Protein AF-A0A656JZZ5-F1 (afdb_monomer)

Radius of gyration: 16.9 Å; Cα contacts (8 Å, |Δi|>4): 108; chains: 1; bounding box: 39×51×44 Å

pLDDT: mean 88.15, std 13.42, range [40.88, 98.38]

Mean predicted aligned error: 6.1 Å

Organism: NCBI:txid1194405
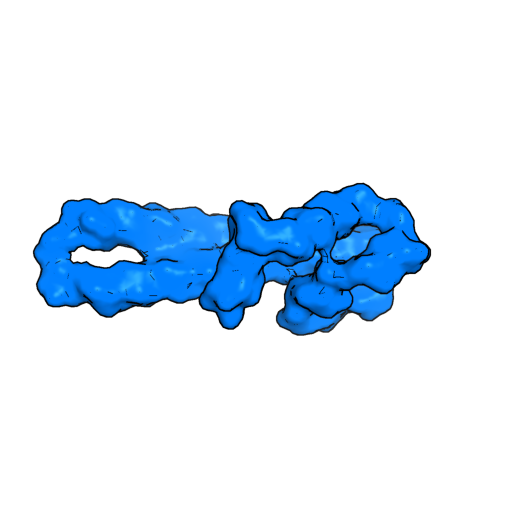
Secondary structure (DSSP, 8-state):
--------SHHHHHHHHHHHHHHHHHHHHHHHH---TTHHHHHHHHHHHHHHHHHHHHHHHHHHHHHHTT-TTTT-S-GGGTSSHHHHHHS--HHHHHHHHHHH-TTSHHHHHHHH-

Sequence (117 aa):
MESFVMAHELYTRTNQKIYFAGLALEALGRAEKGQAVNSPALLQAERESALFHLYGALLGLCHEIAGFYRLPQAGTRRAEELLTQEVLDAIAIPEMAELVELAHNRQTWLAQLLAAY

Foldseek 3Di:
DDDPPDPPDLVSQLVVLVVQLVVLVVQLVVLVVDPDPCSVVSNVVSVVSNLVSVQSNLLSVLLNLCVVVVPPCSPPPGSVVLLDPVVCVVDPRPVSVVLNVQCPPCVHPSVVSVVVD

Nearest PDB structures (foldseek):
  6zbf-assembly1_A  TM=5.620E-01  e=6.768E+00  Plasmodium falciparum
  6zbd-assembly1_A  TM=5.622E-01  e=6.425E+00  Plasmodium falciparum
  6zbh-assembly1_A  TM=5.617E-01  e=7.510E+00  Plasmodium falciparum
  3i2w-assembly1_A  TM=3.478E-01  e=4.024E+00  Drosophila melanogaster

InterPro domains:
  IPR046493 Protein of unknown function DUF6586 [PF20227] (9-116)

Structure (mmCIF, N/CA/C/O backbone):
data_AF-A0A656JZZ5-F1
#
_entry.id   AF-A0A656JZZ5-F1
#
loop_
_atom_site.group_PDB
_atom_site.id
_atom_site.type_symbol
_atom_site.label_atom_id
_atom_site.label_alt_id
_atom_site.label_comp_id
_atom_site.label_asym_id
_atom_site.label_entity_id
_atom_site.label_seq_id
_atom_site.pdbx_PDB_ins_code
_atom_site.Cartn_x
_atom_site.Cartn_y
_atom_site.Cartn_z
_atom_site.occupancy
_atom_site.B_iso_or_equiv
_atom_site.auth_seq_id
_atom_site.auth_comp_id
_atom_site.auth_asym_id
_atom_site.auth_atom_id
_atom_site.pdbx_PDB_model_num
ATOM 1 N N . MET A 1 1 ? 4.113 37.560 -2.535 1.00 41.97 1 MET A N 1
ATOM 2 C CA . MET A 1 1 ? 3.281 36.366 -2.296 1.00 41.97 1 MET A CA 1
ATOM 3 C C . MET A 1 1 ? 4.092 35.189 -2.795 1.00 41.97 1 MET A C 1
ATOM 5 O O . MET A 1 1 ? 4.151 34.985 -3.999 1.00 41.97 1 MET A O 1
ATOM 9 N N . GLU A 1 2 ? 4.847 34.540 -1.909 1.00 40.88 2 GLU A N 1
ATOM 10 C CA . GLU A 1 2 ? 5.627 33.358 -2.283 1.00 40.88 2 GLU A CA 1
ATOM 11 C C . GLU A 1 2 ? 4.655 32.229 -2.621 1.00 40.88 2 GLU A C 1
ATOM 13 O O . GLU A 1 2 ? 3.859 31.804 -1.784 1.00 40.88 2 GLU A O 1
ATOM 18 N N . SER A 1 3 ? 4.674 31.784 -3.874 1.00 45.69 3 SER A N 1
ATOM 19 C CA . SER A 1 3 ? 4.014 30.547 -4.262 1.00 45.69 3 SER A CA 1
ATOM 20 C C . SER A 1 3 ? 4.802 29.400 -3.640 1.00 45.69 3 SER A C 1
ATOM 22 O O . SER A 1 3 ? 5.919 29.118 -4.075 1.00 45.69 3 SER A O 1
ATOM 24 N N . PHE A 1 4 ? 4.235 28.742 -2.632 1.00 44.28 4 PHE A N 1
ATOM 25 C CA . PHE A 1 4 ? 4.722 27.438 -2.201 1.00 44.28 4 PHE A CA 1
ATOM 26 C C . PHE A 1 4 ? 4.610 26.484 -3.393 1.00 44.28 4 PHE A C 1
ATOM 28 O O . PHE A 1 4 ? 3.523 26.016 -3.733 1.00 44.28 4 PHE A O 1
ATOM 35 N N . VAL A 1 5 ? 5.731 26.224 -4.063 1.00 51.44 5 VAL A N 1
ATOM 36 C CA . VAL A 1 5 ? 5.828 25.115 -5.006 1.00 51.44 5 VAL A CA 1
ATOM 37 C C . VAL A 1 5 ? 5.849 23.861 -4.146 1.00 51.44 5 VAL A C 1
ATOM 39 O O . VAL A 1 5 ? 6.883 23.485 -3.602 1.00 51.44 5 VAL A O 1
ATOM 42 N N . MET A 1 6 ? 4.683 23.243 -3.962 1.00 58.75 6 MET A N 1
ATOM 43 C CA . MET A 1 6 ? 4.626 21.883 -3.434 1.00 58.75 6 MET A CA 1
ATOM 44 C C . MET A 1 6 ? 5.504 21.012 -4.338 1.00 58.75 6 MET A C 1
ATOM 46 O O . MET A 1 6 ? 5.406 21.113 -5.564 1.00 58.75 6 MET A O 1
ATOM 50 N N . ALA A 1 7 ? 6.388 20.196 -3.765 1.00 55.56 7 ALA A N 1
ATOM 51 C CA . ALA A 1 7 ? 7.172 19.256 -4.554 1.00 55.56 7 ALA A CA 1
ATOM 52 C C . ALA A 1 7 ? 6.206 18.344 -5.333 1.00 55.56 7 ALA A C 1
ATOM 54 O O . ALA A 1 7 ? 5.345 17.692 -4.747 1.00 55.56 7 ALA A O 1
ATOM 55 N N . HIS A 1 8 ? 6.313 18.340 -6.664 1.00 60.94 8 HIS A N 1
ATOM 56 C CA . HIS A 1 8 ? 5.491 17.499 -7.549 1.00 60.94 8 HIS A CA 1
ATOM 57 C C . HIS A 1 8 ? 6.113 16.110 -7.756 1.00 60.94 8 HIS A C 1
ATOM 59 O O . HIS A 1 8 ? 5.708 15.355 -8.636 1.00 60.94 8 HIS A O 1
ATOM 65 N N . GLU A 1 9 ? 7.119 15.791 -6.949 1.00 74.12 9 GLU A N 1
ATOM 66 C CA . GLU A 1 9 ? 7.854 14.542 -7.000 1.00 74.12 9 GLU A CA 1
ATOM 67 C C . GLU A 1 9 ? 6.965 13.386 -6.536 1.00 74.12 9 GLU A C 1
ATOM 69 O O . GLU A 1 9 ? 6.175 13.533 -5.595 1.00 74.12 9 GLU A O 1
ATOM 74 N N . LEU A 1 10 ? 7.116 12.218 -7.166 1.00 71.62 10 LEU A N 1
ATOM 75 C CA . LEU A 1 10 ? 6.298 11.033 -6.877 1.00 71.62 10 LEU A CA 1
ATOM 76 C C . LEU A 1 10 ? 6.321 10.668 -5.379 1.00 71.62 10 LEU A C 1
ATOM 78 O O . LEU A 1 10 ? 5.265 10.387 -4.809 1.00 71.62 10 LEU A O 1
ATOM 82 N N . TYR A 1 11 ? 7.474 10.830 -4.717 1.00 75.06 11 TYR A N 1
ATOM 83 C CA . TYR A 1 11 ? 7.639 10.577 -3.279 1.00 75.06 11 TYR A CA 1
ATOM 84 C C . TYR A 1 11 ? 6.737 11.427 -2.380 1.00 75.06 11 TYR A C 1
ATOM 86 O O . TYR A 1 11 ? 6.375 11.018 -1.275 1.00 75.06 11 TYR A O 1
ATOM 94 N N . THR A 1 12 ? 6.328 12.616 -2.829 1.00 80.44 12 THR A N 1
ATOM 95 C CA . THR A 1 12 ? 5.476 13.501 -2.021 1.00 80.44 12 THR A CA 1
ATOM 96 C C . THR A 1 12 ? 4.078 12.905 -1.861 1.00 80.44 12 THR A C 1
ATOM 98 O O . THR A 1 12 ? 3.474 13.018 -0.792 1.00 80.44 12 THR A O 1
ATOM 101 N N . ARG A 1 13 ? 3.583 12.188 -2.879 1.00 87.19 13 ARG A N 1
ATOM 102 C CA . ARG A 1 13 ? 2.301 11.477 -2.813 1.00 87.19 13 ARG A CA 1
ATOM 103 C C . ARG A 1 13 ? 2.368 10.288 -1.855 1.00 87.19 13 ARG A C 1
ATOM 105 O O . ARG A 1 13 ? 1.448 10.112 -1.055 1.00 87.19 13 ARG A O 1
ATOM 112 N N . THR A 1 14 ? 3.438 9.501 -1.909 1.00 94.56 14 THR A N 1
ATOM 113 C CA . THR A 1 14 ? 3.633 8.344 -1.023 1.00 94.56 14 THR A CA 1
ATOM 114 C C . THR A 1 14 ? 3.734 8.775 0.430 1.00 94.56 14 THR A C 1
ATOM 116 O O . THR A 1 14 ? 2.979 8.281 1.267 1.00 94.56 14 THR A O 1
ATOM 119 N N . ASN A 1 15 ? 4.559 9.782 0.724 1.00 94.94 15 ASN A N 1
ATOM 120 C CA . ASN A 1 15 ? 4.699 10.325 2.076 1.00 94.94 15 ASN A CA 1
ATOM 121 C C . ASN A 1 15 ? 3.372 10.862 2.622 1.00 94.94 15 ASN A C 1
ATOM 123 O O . ASN A 1 15 ? 3.020 10.602 3.772 1.00 94.94 15 ASN A O 1
ATOM 127 N N . GLN A 1 16 ? 2.593 11.561 1.791 1.00 95.81 16 GLN A N 1
ATOM 128 C CA . GLN A 1 16 ? 1.265 12.032 2.176 1.00 95.81 16 GLN A CA 1
ATOM 129 C C . GLN A 1 16 ? 0.327 10.864 2.517 1.00 95.81 16 GLN A C 1
ATOM 131 O O . GLN A 1 16 ? -0.408 10.926 3.503 1.00 95.81 16 GLN A O 1
ATOM 136 N N . LYS A 1 17 ? 0.346 9.788 1.725 1.00 97.56 17 LYS A N 1
ATOM 137 C CA . LYS A 1 17 ? -0.476 8.599 1.975 1.00 97.56 17 LYS A CA 1
ATOM 138 C C . LYS A 1 17 ? -0.070 7.870 3.256 1.00 97.56 17 LYS A C 1
ATOM 140 O O . LYS A 1 17 ? -0.957 7.539 4.038 1.00 97.56 17 LYS A O 1
ATOM 145 N N . ILE A 1 18 ? 1.228 7.711 3.515 1.00 97.62 18 ILE A N 1
ATOM 146 C CA . ILE A 1 18 ? 1.746 7.141 4.770 1.00 97.62 18 ILE A CA 1
ATOM 147 C C . ILE A 1 18 ? 1.301 7.985 5.970 1.00 97.62 18 ILE A C 1
ATOM 149 O O . ILE A 1 18 ? 0.807 7.441 6.956 1.00 97.62 18 ILE A O 1
ATOM 153 N N . TYR A 1 19 ? 1.413 9.313 5.874 1.00 97.94 19 TYR A N 1
ATOM 154 C CA . TYR A 1 19 ? 0.987 10.221 6.939 1.00 97.94 19 TYR A CA 1
ATOM 155 C C . TYR A 1 19 ? -0.498 10.043 7.289 1.00 97.94 19 TYR A C 1
ATOM 157 O O . TYR A 1 19 ? -0.844 9.847 8.454 1.00 97.94 19 TYR A O 1
ATOM 165 N N . PHE A 1 20 ? -1.381 10.047 6.287 1.00 98.31 20 PHE A N 1
ATOM 166 C CA . PHE A 1 20 ? -2.815 9.863 6.526 1.00 98.31 20 PHE A CA 1
ATOM 167 C C . PHE A 1 20 ? -3.177 8.452 7.003 1.00 98.31 20 PHE A C 1
ATOM 169 O O . PHE A 1 20 ? -4.081 8.318 7.826 1.00 98.31 20 PHE A O 1
ATOM 176 N N . ALA A 1 21 ? -2.459 7.414 6.559 1.00 98.25 21 ALA A N 1
ATOM 177 C CA . ALA A 1 21 ? -2.617 6.068 7.111 1.00 98.25 21 ALA A CA 1
ATOM 178 C C . ALA A 1 21 ? -2.315 6.049 8.617 1.00 98.25 21 ALA A C 1
ATOM 180 O O . ALA A 1 21 ? -3.075 5.466 9.387 1.00 98.25 21 ALA A O 1
ATOM 181 N N . GLY A 1 22 ? -1.259 6.747 9.051 1.00 97.88 22 GLY A N 1
ATOM 182 C CA . GLY A 1 22 ? -0.938 6.918 10.469 1.00 97.88 22 GLY A CA 1
ATOM 183 C C . GLY A 1 22 ? -2.071 7.582 11.255 1.00 97.88 22 GLY A C 1
ATOM 184 O O . GLY A 1 22 ? -2.501 7.050 12.276 1.00 97.88 22 GLY A O 1
ATOM 185 N N . LEU A 1 23 ? -2.620 8.691 10.746 1.00 98.31 23 LEU A N 1
ATOM 186 C CA . LEU A 1 23 ? -3.748 9.377 11.390 1.00 98.31 23 LEU A CA 1
ATOM 187 C C . LEU A 1 23 ? -4.989 8.480 11.530 1.00 98.31 23 LEU A C 1
ATOM 189 O O . LEU A 1 23 ? -5.628 8.491 12.585 1.00 98.31 23 LEU A O 1
ATOM 193 N N . ALA A 1 24 ? -5.314 7.699 10.496 1.00 97.56 24 ALA A N 1
ATOM 194 C CA . ALA A 1 24 ? -6.435 6.758 10.514 1.00 97.56 24 ALA A CA 1
ATOM 195 C C . ALA A 1 24 ? -6.214 5.620 11.524 1.00 97.56 24 ALA A C 1
ATOM 197 O O . ALA A 1 24 ? -7.114 5.281 12.288 1.00 97.56 24 ALA A O 1
ATOM 198 N N . LEU A 1 25 ? -4.998 5.070 11.605 1.00 96.88 25 LEU A N 1
ATOM 199 C CA . LEU A 1 25 ? -4.652 4.037 12.589 1.00 96.88 25 LEU A CA 1
ATOM 200 C C . LEU A 1 25 ? -4.716 4.562 14.029 1.00 96.88 25 LEU A C 1
ATOM 202 O O . LEU A 1 25 ? -5.210 3.874 14.923 1.00 96.88 25 LEU A O 1
ATOM 206 N N . GLU A 1 26 ? -4.268 5.794 14.275 1.00 96.81 26 GLU A N 1
ATOM 207 C CA . GLU A 1 26 ? -4.422 6.429 15.585 1.00 96.81 26 GLU A CA 1
ATOM 208 C C . GLU A 1 26 ? -5.894 6.659 15.945 1.00 96.81 26 GLU A C 1
ATOM 210 O O . GLU A 1 26 ? -6.295 6.452 17.095 1.00 96.81 26 GLU A O 1
ATOM 215 N N . ALA A 1 27 ? -6.708 7.097 14.981 1.00 94.50 27 ALA A N 1
ATOM 216 C CA . ALA A 1 27 ? -8.143 7.282 15.166 1.00 94.50 27 ALA A CA 1
ATOM 217 C C . ALA A 1 27 ? -8.852 5.953 15.448 1.00 94.50 27 ALA A C 1
ATOM 219 O O . ALA A 1 27 ? -9.626 5.881 16.405 1.00 94.50 27 ALA A O 1
ATOM 220 N N . LEU A 1 28 ? -8.502 4.892 14.716 1.00 94.81 28 LEU A N 1
ATOM 221 C CA . LEU A 1 28 ? -8.961 3.529 14.967 1.00 94.81 28 LEU A CA 1
ATOM 222 C C . LEU A 1 28 ? -8.615 3.086 16.393 1.00 94.81 28 LEU A C 1
ATOM 224 O O . LEU A 1 28 ? -9.502 2.689 17.144 1.00 94.81 28 LEU A O 1
ATOM 228 N N . GLY A 1 29 ? -7.359 3.250 16.819 1.00 93.50 29 GLY A N 1
ATOM 229 C CA . GLY A 1 29 ? -6.928 2.883 18.170 1.00 93.50 29 GLY A CA 1
ATOM 230 C C . GLY A 1 29 ? -7.622 3.682 19.283 1.00 93.50 29 GLY A C 1
ATOM 231 O O . GLY A 1 29 ? -7.793 3.177 20.395 1.00 93.50 29 GLY A O 1
ATOM 232 N N . ARG A 1 30 ? -8.053 4.923 19.014 1.00 91.75 30 ARG A N 1
ATOM 233 C CA . ARG A 1 30 ? -8.916 5.694 19.931 1.00 91.75 30 ARG A CA 1
ATOM 234 C C . ARG A 1 30 ? -10.350 5.161 19.936 1.00 91.75 30 ARG A C 1
ATOM 236 O O . ARG A 1 30 ? -10.934 5.044 21.011 1.00 91.75 30 ARG A O 1
ATOM 243 N N . ALA A 1 31 ? -10.899 4.826 18.769 1.00 90.94 31 ALA A N 1
ATOM 244 C CA . ALA A 1 31 ? -12.245 4.277 18.627 1.00 90.94 31 ALA A CA 1
ATOM 245 C C . ALA A 1 31 ? -12.388 2.903 19.306 1.00 90.94 31 ALA A C 1
ATOM 247 O O . ALA A 1 31 ? -13.397 2.660 19.962 1.00 90.94 31 ALA A O 1
ATOM 248 N N . GLU A 1 32 ? -11.362 2.048 19.237 1.00 90.56 32 GLU A N 1
ATOM 249 C CA . GLU A 1 32 ? -11.325 0.733 19.901 1.00 90.56 32 GLU A CA 1
ATOM 250 C C . GLU A 1 32 ? -11.321 0.830 21.432 1.00 90.56 32 GLU A C 1
ATOM 252 O O . GLU A 1 32 ? -11.862 -0.036 22.116 1.00 90.56 32 GLU A O 1
ATOM 257 N N . LYS A 1 33 ? -10.736 1.898 21.987 1.00 89.00 33 LYS A N 1
ATOM 258 C CA . LYS A 1 33 ? -10.680 2.143 23.439 1.00 89.00 33 LYS A CA 1
ATOM 259 C C . LYS A 1 33 ? -11.920 2.865 23.978 1.00 89.00 33 LYS A C 1
ATOM 261 O O . LYS A 1 33 ? -12.105 2.926 25.192 1.00 89.00 33 LYS A O 1
ATOM 266 N N . GLY A 1 34 ? -12.734 3.461 23.106 1.00 79.38 34 GLY A N 1
ATOM 267 C CA . GLY A 1 34 ? -13.865 4.309 23.479 1.00 79.38 34 GLY A CA 1
ATOM 268 C C . GLY A 1 34 ? -15.201 3.564 23.573 1.00 79.38 34 GLY A C 1
ATOM 269 O O . GLY A 1 34 ? -15.486 2.662 22.795 1.00 79.38 34 GLY A O 1
ATOM 270 N N . GLN A 1 35 ? -16.078 4.009 24.479 1.00 62.47 35 GLN A N 1
ATOM 271 C CA . GLN A 1 35 ? -17.476 3.553 24.591 1.00 62.47 35 GLN A CA 1
ATOM 272 C C . GLN A 1 35 ? -18.442 4.492 23.839 1.00 62.47 35 GLN A C 1
ATOM 274 O O . GLN A 1 35 ? -19.435 4.961 24.392 1.00 62.47 35 GLN A O 1
ATOM 279 N N . ALA A 1 36 ? -18.128 4.852 22.591 1.00 64.56 36 ALA A N 1
ATOM 280 C CA . ALA A 1 36 ? -18.995 5.735 21.810 1.00 64.56 36 ALA A CA 1
ATOM 281 C C . ALA A 1 36 ? -20.254 4.996 21.315 1.00 64.56 36 ALA A C 1
ATOM 283 O O . ALA A 1 36 ? -20.181 3.853 20.872 1.00 64.56 36 ALA A O 1
ATOM 284 N N . VAL A 1 37 ? -21.402 5.683 21.308 1.00 62.59 37 VAL A N 1
ATOM 285 C CA . VAL A 1 37 ? -22.712 5.145 20.875 1.00 62.59 37 VAL A CA 1
ATOM 286 C C . VAL A 1 37 ? -22.707 4.656 19.412 1.00 62.59 37 VAL A C 1
ATOM 288 O O . VAL A 1 37 ? -23.448 3.742 19.071 1.00 62.59 37 VAL A O 1
ATOM 291 N N . ASN A 1 38 ? -21.810 5.186 18.569 1.00 66.19 38 ASN A N 1
ATOM 292 C CA . ASN A 1 38 ? -21.609 4.775 17.169 1.00 66.19 38 ASN A CA 1
ATOM 293 C C . ASN A 1 38 ? -20.325 3.950 16.950 1.00 66.19 38 ASN A C 1
ATOM 295 O O . ASN A 1 38 ? -19.774 3.950 15.848 1.00 66.19 38 ASN A O 1
ATOM 299 N N . SER A 1 39 ? -19.825 3.273 17.990 1.00 78.94 39 SER A N 1
ATOM 300 C CA . SER A 1 39 ? -18.540 2.559 17.967 1.00 78.94 39 SER A CA 1
ATOM 301 C C . SER A 1 39 ? -18.362 1.640 16.740 1.00 78.94 39 SER A C 1
ATOM 303 O O . SER A 1 39 ? -17.340 1.784 16.075 1.00 78.94 39 SER A O 1
ATOM 305 N N . PRO A 1 40 ? -19.336 0.806 16.309 1.00 88.94 40 PRO A N 1
ATOM 306 C CA . PRO A 1 40 ? -19.139 -0.068 15.145 1.00 88.94 40 PRO A CA 1
ATOM 307 C C . PRO A 1 40 ? -18.950 0.668 13.808 1.00 88.94 40 PRO A C 1
ATOM 309 O O . PRO A 1 40 ? -18.081 0.298 13.024 1.00 88.94 40 PRO A O 1
ATOM 312 N N . ALA A 1 41 ? -19.743 1.713 13.544 1.00 91.12 41 ALA A N 1
ATOM 313 C CA . ALA A 1 41 ? -19.654 2.478 12.298 1.00 91.12 41 ALA A CA 1
ATOM 314 C C . ALA A 1 41 ? -18.368 3.313 12.245 1.00 91.12 41 ALA A C 1
ATOM 316 O O . ALA A 1 41 ? -17.718 3.382 11.206 1.00 91.12 41 ALA A O 1
ATOM 317 N N . LEU A 1 42 ? -17.974 3.898 13.382 1.00 91.81 42 LEU A N 1
ATOM 318 C CA . LEU A 1 42 ? -16.713 4.623 13.500 1.00 91.81 42 LEU A CA 1
ATOM 319 C C . LEU A 1 42 ? -15.515 3.685 13.298 1.00 91.81 42 LEU A C 1
ATOM 321 O O . LEU A 1 42 ? -14.629 3.998 12.514 1.00 91.81 42 LEU A O 1
ATOM 325 N N . LEU A 1 43 ? -15.514 2.512 13.939 1.00 93.81 43 LEU A N 1
ATOM 326 C CA . LEU A 1 43 ? -14.467 1.502 13.754 1.00 93.81 43 LEU A CA 1
ATOM 327 C C . LEU A 1 43 ? -14.330 1.086 12.287 1.00 93.81 43 LEU A C 1
ATOM 329 O O . LEU A 1 43 ? -13.214 0.983 11.783 1.00 93.81 43 LEU A O 1
ATOM 333 N N . GLN A 1 44 ? -15.451 0.857 11.600 1.00 95.06 44 GLN A N 1
ATOM 334 C CA . GLN A 1 44 ? -15.432 0.485 10.189 1.00 95.06 44 GLN A CA 1
ATOM 335 C C . GLN A 1 44 ? -14.886 1.615 9.308 1.00 95.06 44 GLN A C 1
ATOM 337 O O . GLN A 1 44 ? -14.028 1.359 8.466 1.00 95.06 44 GLN A O 1
ATOM 342 N N . ALA A 1 45 ? -15.313 2.858 9.541 1.00 95.44 45 ALA A N 1
ATOM 343 C CA . ALA A 1 45 ? -14.830 4.012 8.789 1.00 95.44 45 ALA A CA 1
ATOM 344 C C . ALA A 1 45 ? -13.312 4.210 8.940 1.00 95.44 45 ALA A C 1
ATOM 346 O O . ALA A 1 45 ? -12.615 4.424 7.948 1.00 95.44 45 ALA A O 1
ATOM 347 N N . GLU A 1 46 ? -12.775 4.087 10.158 1.00 96.00 46 GLU A N 1
ATOM 348 C CA . GLU A 1 46 ? -11.331 4.232 10.380 1.00 96.00 46 GLU A CA 1
ATOM 349 C C . GLU A 1 46 ? -10.527 3.064 9.782 1.00 96.00 46 GLU A C 1
ATOM 351 O O . GLU A 1 46 ? -9.435 3.279 9.254 1.00 96.00 46 GLU A O 1
ATOM 356 N N . ARG A 1 47 ? -11.074 1.837 9.779 1.00 96.31 47 ARG A N 1
ATOM 357 C CA . ARG A 1 47 ? -10.468 0.687 9.078 1.00 96.31 47 ARG A CA 1
ATOM 358 C C . ARG A 1 47 ? -10.395 0.916 7.572 1.00 96.31 47 ARG A C 1
ATOM 360 O O . ARG A 1 47 ? -9.334 0.728 6.984 1.00 96.31 47 ARG A O 1
ATOM 367 N N . GLU A 1 48 ? -11.495 1.342 6.957 1.00 97.94 48 GLU A N 1
ATOM 368 C CA . GLU A 1 48 ? -11.543 1.644 5.521 1.00 97.94 48 GLU A CA 1
ATOM 369 C C . GLU A 1 48 ? -10.596 2.791 5.157 1.00 97.94 48 GLU A C 1
ATOM 371 O O . GLU A 1 48 ? -9.874 2.701 4.165 1.00 97.94 48 GLU A O 1
ATOM 376 N N . SER A 1 49 ? -10.533 3.833 5.989 1.00 98.06 49 SER A N 1
ATOM 377 C CA . SER A 1 49 ? -9.597 4.948 5.824 1.00 98.06 49 SER A CA 1
ATOM 378 C C . SER A 1 49 ? -8.141 4.474 5.875 1.00 98.06 49 SER A C 1
ATOM 380 O O . SER A 1 49 ? -7.348 4.789 4.981 1.00 98.06 49 SER A O 1
ATOM 382 N N . ALA A 1 50 ? -7.788 3.649 6.866 1.00 97.81 50 ALA A N 1
ATOM 383 C CA . ALA A 1 50 ? -6.449 3.084 6.982 1.00 97.81 50 ALA A CA 1
ATOM 384 C C . ALA A 1 50 ? -6.087 2.234 5.753 1.00 97.81 50 ALA A C 1
ATOM 386 O O . ALA A 1 50 ? -5.029 2.453 5.162 1.00 97.81 50 ALA A O 1
ATOM 387 N N . LEU A 1 51 ? -6.973 1.331 5.315 1.00 98.25 51 LEU A N 1
ATOM 388 C CA . LEU A 1 51 ? -6.759 0.502 4.121 1.00 98.25 51 LEU A CA 1
ATOM 389 C C . LEU A 1 51 ? -6.596 1.357 2.857 1.00 98.25 51 LEU A C 1
ATOM 391 O O . LEU A 1 51 ? -5.633 1.176 2.113 1.00 98.25 51 LEU A O 1
ATOM 395 N N . PHE A 1 52 ? -7.468 2.347 2.653 1.00 98.25 52 PHE A N 1
ATOM 396 C CA . PHE A 1 52 ? -7.407 3.270 1.517 1.00 98.25 52 PHE A CA 1
ATOM 397 C C . PHE A 1 52 ? -6.080 4.035 1.447 1.00 98.25 52 PHE A C 1
ATOM 399 O O . PHE A 1 52 ? -5.495 4.218 0.371 1.00 98.25 52 PHE A O 1
ATOM 406 N N . HIS A 1 53 ? -5.597 4.520 2.590 1.00 98.38 53 HIS A N 1
ATOM 407 C CA . HIS A 1 53 ? -4.349 5.268 2.644 1.00 98.38 53 HIS A CA 1
ATOM 408 C C . HIS A 1 53 ? -3.121 4.363 2.515 1.00 98.38 53 HIS A C 1
ATOM 410 O O . HIS A 1 53 ? -2.204 4.730 1.781 1.00 98.38 53 HIS A O 1
ATOM 416 N N . LEU A 1 54 ? -3.125 3.173 3.124 1.00 98.38 54 LEU A N 1
ATOM 417 C CA . LEU A 1 54 ? -2.050 2.185 2.984 1.00 98.38 54 LEU A CA 1
ATOM 418 C C . LEU A 1 54 ? -1.930 1.664 1.549 1.00 98.38 54 LEU A C 1
ATOM 420 O O . LEU A 1 54 ? -0.828 1.655 1.004 1.00 98.38 54 LEU A O 1
ATOM 424 N N . TYR A 1 55 ? -3.042 1.312 0.898 1.00 98.31 55 TYR A N 1
ATOM 425 C CA . TYR A 1 55 ? -3.025 0.915 -0.513 1.00 98.31 55 TYR A CA 1
ATOM 426 C C . TYR A 1 55 ? -2.525 2.059 -1.403 1.00 98.31 55 TYR A C 1
ATOM 428 O O . TYR A 1 55 ? -1.678 1.869 -2.274 1.00 98.31 55 TYR A O 1
ATOM 436 N N . GLY A 1 56 ? -2.986 3.288 -1.147 1.00 97.38 56 GLY A N 1
ATOM 437 C CA . GLY A 1 56 ? -2.499 4.463 -1.866 1.00 97.38 56 GLY A CA 1
ATOM 438 C C . GLY A 1 56 ? -0.997 4.718 -1.680 1.00 97.38 56 GLY A C 1
ATOM 439 O O . GLY A 1 56 ? -0.349 5.175 -2.619 1.00 97.38 56 GLY A O 1
ATOM 440 N N . ALA A 1 57 ? -0.447 4.429 -0.497 1.00 97.81 57 ALA A N 1
ATOM 441 C CA . ALA A 1 57 ? 0.987 4.514 -0.229 1.00 97.81 57 ALA A CA 1
ATOM 442 C C . ALA A 1 57 ? 1.762 3.434 -0.992 1.00 97.81 57 ALA A C 1
ATOM 444 O O . ALA A 1 57 ? 2.759 3.750 -1.632 1.00 97.81 57 ALA A O 1
ATOM 445 N N . LEU A 1 58 ? 1.271 2.190 -0.988 1.00 97.81 58 LEU A N 1
ATOM 446 C CA . LEU A 1 58 ? 1.848 1.092 -1.764 1.00 97.81 58 LEU A CA 1
ATOM 447 C C . LEU A 1 58 ? 1.898 1.426 -3.259 1.00 97.81 58 LEU A C 1
ATOM 449 O O . LEU A 1 58 ? 2.944 1.274 -3.883 1.00 97.81 58 LEU A O 1
ATOM 453 N N . LEU A 1 59 ? 0.789 1.907 -3.830 1.00 97.00 59 LEU A N 1
ATOM 454 C CA . LEU A 1 59 ? 0.735 2.301 -5.239 1.00 97.00 59 LEU A CA 1
ATOM 455 C C . LEU A 1 59 ? 1.738 3.423 -5.545 1.00 97.00 59 LEU A C 1
ATOM 457 O O . LEU A 1 59 ? 2.438 3.355 -6.552 1.00 97.00 59 LEU A O 1
ATOM 461 N N . GLY A 1 60 ? 1.833 4.426 -4.666 1.00 95.62 60 GLY A N 1
ATOM 462 C CA . GLY A 1 60 ? 2.812 5.506 -4.792 1.00 95.62 60 GLY A CA 1
ATOM 463 C C . GLY A 1 60 ? 4.255 4.998 -4.777 1.00 95.62 60 GLY A C 1
ATOM 464 O O . GLY A 1 60 ? 5.029 5.348 -5.665 1.00 95.62 60 GLY A O 1
ATOM 465 N N . LEU A 1 61 ? 4.589 4.097 -3.849 1.00 96.06 61 LEU A N 1
ATOM 466 C CA . LEU A 1 61 ? 5.904 3.458 -3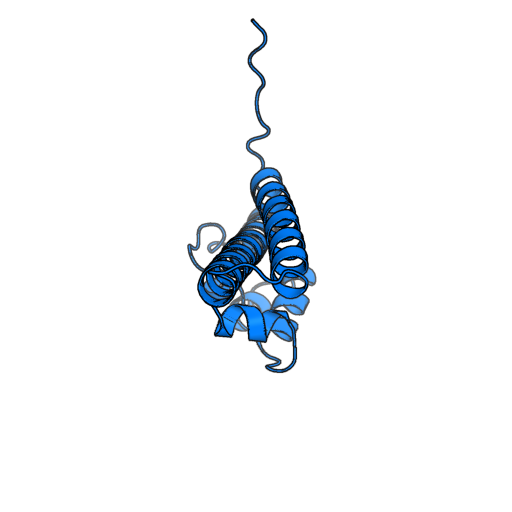.783 1.00 96.0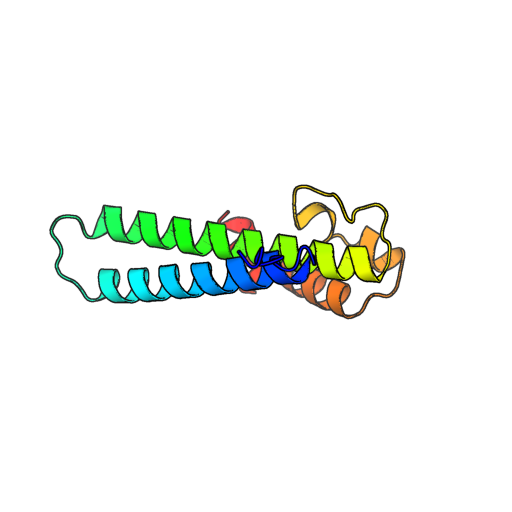6 61 LEU A CA 1
ATOM 467 C C . LEU A 1 61 ? 6.205 2.651 -5.055 1.00 96.06 61 LEU A C 1
ATOM 469 O O . LEU A 1 61 ? 7.299 2.749 -5.610 1.00 96.06 61 LEU A O 1
ATOM 473 N N . CYS A 1 62 ? 5.226 1.897 -5.563 1.00 94.88 62 CYS A 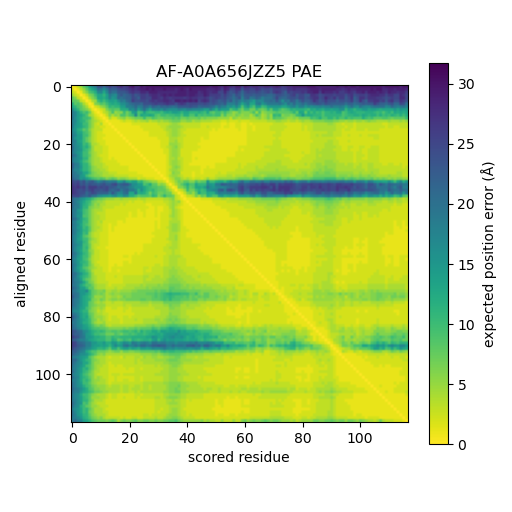N 1
ATOM 474 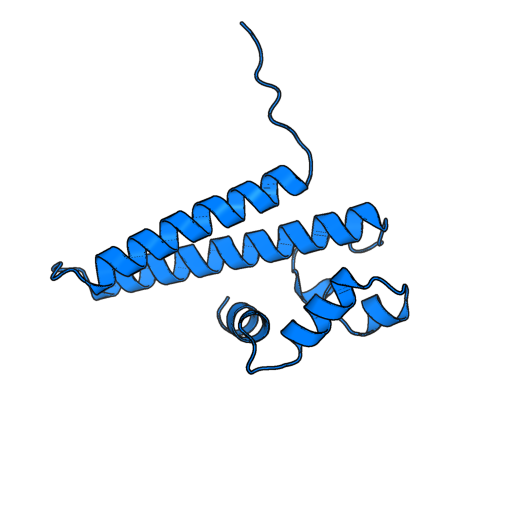C CA . CYS A 1 62 ? 5.371 1.161 -6.817 1.00 94.88 62 CYS A CA 1
ATOM 475 C C . CYS A 1 62 ? 5.648 2.113 -7.994 1.00 94.88 62 CYS A C 1
ATOM 477 O O . CYS A 1 62 ? 6.490 1.809 -8.837 1.00 94.88 62 CYS A O 1
ATOM 479 N N . HIS A 1 63 ? 4.993 3.280 -8.044 1.00 94.31 63 HIS A N 1
ATOM 480 C CA . HIS A 1 63 ? 5.260 4.316 -9.051 1.00 94.31 63 HIS A CA 1
ATOM 481 C C . HIS A 1 63 ? 6.638 4.951 -8.906 1.00 94.31 63 HIS A C 1
ATOM 483 O O . HIS A 1 63 ? 7.273 5.222 -9.921 1.00 94.31 63 HIS A O 1
ATOM 489 N N . GLU A 1 64 ? 7.121 5.179 -7.687 1.00 93.50 64 GLU A N 1
ATOM 490 C CA . GLU A 1 64 ? 8.477 5.687 -7.454 1.00 93.50 64 GLU A CA 1
ATOM 491 C C . GLU A 1 64 ? 9.536 4.717 -7.972 1.00 93.50 64 GLU A C 1
ATOM 493 O O . GLU A 1 64 ? 10.398 5.121 -8.753 1.00 93.50 64 GLU A O 1
ATOM 498 N N . ILE A 1 65 ? 9.433 3.435 -7.605 1.00 92.38 65 ILE A N 1
ATOM 499 C CA . ILE A 1 65 ? 10.355 2.388 -8.063 1.00 92.38 65 ILE A CA 1
ATOM 500 C C . ILE A 1 65 ? 10.270 2.263 -9.589 1.00 92.38 65 ILE A C 1
ATOM 502 O O . ILE A 1 65 ? 11.277 2.370 -10.289 1.00 92.38 65 ILE A O 1
ATOM 506 N N . ALA A 1 66 ? 9.062 2.107 -10.134 1.00 91.00 66 ALA A N 1
ATOM 507 C CA . ALA A 1 66 ? 8.856 1.976 -11.572 1.00 91.00 66 ALA A CA 1
ATOM 508 C C . ALA A 1 66 ? 9.343 3.210 -12.348 1.00 91.00 66 ALA A C 1
ATOM 510 O O . ALA A 1 66 ? 9.917 3.073 -13.425 1.00 91.00 66 ALA A O 1
ATOM 511 N N . GLY A 1 67 ? 9.155 4.412 -11.803 1.00 90.94 67 GLY A N 1
ATOM 512 C CA . GLY A 1 67 ? 9.643 5.661 -12.378 1.00 90.94 67 GLY A CA 1
ATOM 513 C C . GLY A 1 67 ? 11.167 5.755 -12.361 1.00 90.94 67 GLY A C 1
ATOM 514 O O . GLY A 1 67 ? 11.764 6.111 -13.379 1.00 90.94 67 GLY A O 1
ATOM 515 N N . PHE A 1 68 ? 11.801 5.373 -11.249 1.00 91.19 68 PHE A N 1
ATOM 516 C CA . PHE A 1 68 ? 13.258 5.347 -11.106 1.00 91.19 68 PHE A CA 1
ATOM 517 C C . PHE A 1 68 ? 13.912 4.418 -12.138 1.00 91.19 68 PHE A C 1
ATOM 519 O O . PHE A 1 68 ? 14.842 4.823 -12.838 1.00 91.19 68 PHE A O 1
ATOM 526 N N . TYR A 1 69 ? 13.362 3.212 -12.310 1.00 89.69 69 TYR A N 1
ATOM 527 C CA . TYR A 1 69 ? 13.837 2.225 -13.286 1.00 89.69 69 TYR A CA 1
ATOM 528 C C . TYR A 1 69 ? 13.237 2.393 -14.697 1.00 89.69 69 TYR A C 1
ATOM 530 O O . TYR A 1 69 ? 13.553 1.613 -15.593 1.00 89.69 69 TYR A O 1
ATOM 538 N N . ARG A 1 70 ? 12.408 3.424 -14.928 1.00 89.00 70 ARG A N 1
ATOM 539 C CA . ARG A 1 70 ? 11.740 3.731 -16.212 1.00 89.00 70 ARG A CA 1
ATOM 540 C C . ARG A 1 70 ? 10.940 2.560 -16.795 1.00 89.00 70 ARG A C 1
ATOM 542 O O . ARG A 1 70 ? 10.941 2.338 -18.007 1.00 89.00 70 ARG A O 1
ATOM 549 N N . LEU A 1 71 ? 10.243 1.822 -15.939 1.00 87.75 71 LEU A N 1
ATOM 550 C CA . LEU A 1 71 ? 9.381 0.727 -16.363 1.00 87.75 71 LEU A CA 1
ATOM 551 C C . LEU A 1 71 ? 8.198 1.250 -17.200 1.00 87.75 71 LEU A C 1
ATOM 553 O O . LEU A 1 71 ? 7.600 2.270 -16.843 1.00 87.75 71 LEU A O 1
ATOM 557 N N . PRO A 1 72 ? 7.782 0.536 -18.264 1.00 86.25 72 PRO A N 1
ATOM 558 C CA . PRO A 1 72 ? 6.591 0.881 -19.048 1.00 86.25 72 PRO A CA 1
ATOM 559 C C . PRO A 1 72 ? 5.309 1.009 -18.209 1.00 86.25 72 PRO A C 1
ATOM 561 O O . PRO A 1 72 ? 4.404 1.767 -18.552 1.00 86.25 72 PRO A O 1
ATOM 564 N N . GLN A 1 73 ? 5.233 0.275 -17.100 1.00 85.81 73 GLN A N 1
ATOM 565 C CA . GLN A 1 73 ? 4.075 0.176 -16.216 1.00 85.81 73 GLN A CA 1
ATOM 566 C C . GLN A 1 73 ? 4.028 1.278 -15.141 1.00 85.81 73 GLN A C 1
ATOM 568 O O . GLN A 1 73 ? 3.117 1.273 -14.316 1.00 85.81 73 GLN A O 1
ATOM 573 N N . ALA A 1 74 ? 4.947 2.254 -15.148 1.00 87.06 74 ALA A N 1
ATOM 574 C CA . ALA A 1 74 ? 5.020 3.315 -14.132 1.00 87.06 74 ALA A CA 1
ATOM 575 C C . ALA A 1 74 ? 3.737 4.165 -13.989 1.00 87.06 74 ALA A C 1
ATOM 577 O O . ALA A 1 74 ? 3.572 4.861 -12.993 1.00 87.06 74 ALA A O 1
ATOM 578 N N . GLY A 1 75 ? 2.824 4.109 -14.964 1.00 86.06 75 GLY A N 1
ATOM 579 C CA . GLY A 1 75 ? 1.528 4.794 -14.941 1.00 86.06 75 GLY A CA 1
ATOM 580 C C . GLY A 1 75 ? 0.322 3.913 -14.598 1.00 86.06 75 GLY A C 1
ATOM 581 O O . GLY A 1 75 ? -0.809 4.350 -14.826 1.00 86.06 75 GLY A O 1
ATOM 582 N N . THR A 1 76 ? 0.515 2.678 -14.118 1.00 93.12 76 THR A N 1
ATOM 583 C CA . THR A 1 76 ? -0.614 1.799 -13.771 1.00 93.12 76 THR A CA 1
ATOM 584 C C . THR A 1 76 ? -1.502 2.400 -12.675 1.00 93.12 76 THR A C 1
ATOM 586 O O . THR A 1 76 ? -1.059 3.181 -11.835 1.00 93.12 76 THR A O 1
ATOM 589 N N . ARG A 1 77 ? -2.783 2.027 -12.667 1.00 94.56 77 ARG A N 1
ATOM 590 C CA . ARG A 1 77 ? -3.743 2.431 -11.633 1.00 94.56 77 ARG A CA 1
ATOM 591 C C . ARG A 1 77 ? -3.794 1.477 -10.443 1.00 94.56 77 ARG A C 1
ATOM 593 O O . ARG A 1 77 ? -4.392 1.847 -9.438 1.00 94.56 77 ARG A O 1
ATOM 600 N N . ARG A 1 78 ? -3.219 0.278 -10.564 1.00 95.12 78 ARG A N 1
ATOM 601 C CA . ARG A 1 78 ? -3.281 -0.777 -9.547 1.00 95.12 78 ARG A CA 1
ATOM 602 C C . ARG A 1 78 ? -1.883 -1.272 -9.220 1.00 95.12 78 ARG A C 1
ATOM 604 O O . ARG A 1 78 ? -1.107 -1.542 -10.132 1.00 95.12 78 ARG A O 1
ATOM 611 N N . ALA A 1 79 ? -1.569 -1.397 -7.935 1.00 95.56 79 ALA A N 1
ATOM 612 C CA . ALA A 1 79 ? -0.252 -1.854 -7.495 1.00 95.56 79 ALA A CA 1
ATOM 613 C C . ALA A 1 79 ? 0.033 -3.278 -8.004 1.00 95.56 79 ALA A C 1
ATOM 615 O O . ALA A 1 79 ? 1.135 -3.584 -8.441 1.00 95.56 79 ALA A O 1
ATOM 616 N N . GLU A 1 80 ? -0.996 -4.116 -8.054 1.00 94.94 80 GLU A N 1
ATOM 617 C CA . GLU A 1 80 ? -0.964 -5.512 -8.483 1.00 94.94 80 GLU A CA 1
ATOM 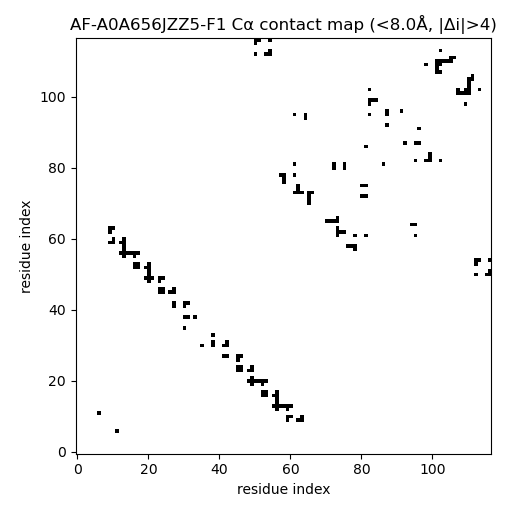618 C C . GLU A 1 80 ? -0.499 -5.691 -9.934 1.00 94.94 80 GLU A C 1
ATOM 620 O O . GLU A 1 80 ? 0.013 -6.746 -10.280 1.00 94.94 80 GLU A O 1
ATOM 625 N N . GLU A 1 81 ? -0.629 -4.667 -10.784 1.00 93.25 81 GLU A N 1
ATOM 626 C CA . GLU A 1 81 ? -0.109 -4.707 -12.160 1.00 93.25 81 GLU A CA 1
ATOM 627 C C . GLU A 1 81 ? 1.421 -4.544 -12.218 1.00 93.25 81 GLU A C 1
ATOM 629 O O . GLU A 1 81 ? 2.038 -4.891 -13.223 1.00 93.25 81 GLU A O 1
ATOM 634 N N . LEU A 1 82 ? 2.037 -4.030 -11.147 1.00 91.88 82 LEU A N 1
ATOM 635 C CA . LEU A 1 82 ? 3.489 -3.952 -10.960 1.00 91.88 82 LEU A CA 1
ATOM 636 C C . LEU A 1 82 ? 4.028 -5.111 -10.107 1.00 91.88 82 LEU A C 1
ATOM 638 O O . LEU A 1 82 ? 5.177 -5.505 -10.284 1.00 91.88 82 LEU A O 1
ATOM 642 N N . LEU A 1 83 ? 3.207 -5.682 -9.221 1.00 93.19 83 LEU A N 1
ATOM 643 C CA . LEU A 1 83 ? 3.589 -6.765 -8.308 1.00 93.19 83 LEU A CA 1
ATOM 644 C C . LEU A 1 83 ? 3.407 -8.158 -8.937 1.00 93.19 83 LEU A C 1
ATOM 646 O O . LEU A 1 83 ? 2.757 -9.034 -8.368 1.00 93.19 83 LEU A O 1
ATOM 650 N N . THR A 1 84 ? 3.983 -8.362 -10.121 1.00 89.19 84 THR A N 1
ATOM 651 C CA . THR A 1 84 ? 3.878 -9.615 -10.885 1.00 89.19 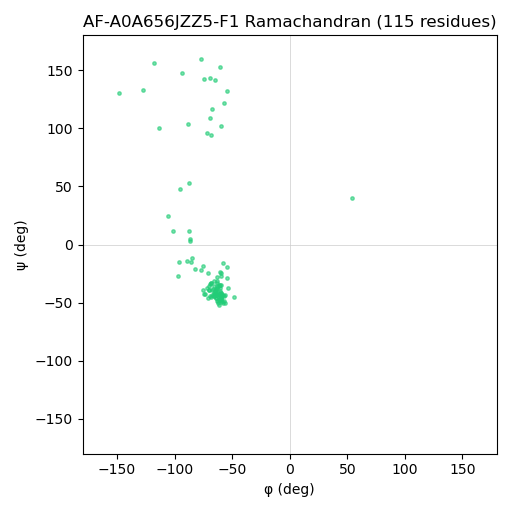84 THR A CA 1
ATOM 652 C C . THR A 1 84 ? 5.243 -10.269 -11.079 1.00 89.19 84 THR A C 1
ATOM 654 O O . THR A 1 84 ? 6.275 -9.593 -11.050 1.00 89.19 84 THR A O 1
ATOM 657 N N . GLN A 1 85 ? 5.261 -11.587 -11.298 1.00 83.19 85 GLN A N 1
ATOM 658 C CA . GLN A 1 85 ? 6.505 -12.308 -11.584 1.00 83.19 85 GLN A CA 1
ATOM 659 C C . GLN A 1 85 ? 7.131 -11.820 -12.899 1.00 83.19 85 GLN A C 1
ATOM 661 O O . GLN A 1 85 ? 8.344 -11.665 -12.993 1.00 83.19 85 GLN A O 1
ATOM 666 N N . GLU A 1 86 ? 6.302 -11.477 -13.885 1.00 80.69 86 GLU A N 1
ATOM 667 C CA . GLU A 1 86 ? 6.727 -10.966 -15.187 1.00 80.69 86 GLU A CA 1
ATOM 668 C C . GLU A 1 86 ? 7.529 -9.660 -15.076 1.00 80.69 86 GLU A C 1
ATOM 670 O O . GLU A 1 86 ? 8.462 -9.438 -15.849 1.00 80.69 86 GLU A O 1
ATOM 675 N N . VAL A 1 87 ? 7.191 -8.794 -14.113 1.00 74.19 87 VAL A N 1
ATOM 676 C CA . VAL A 1 87 ? 7.941 -7.553 -13.857 1.00 74.19 87 VAL A CA 1
ATOM 677 C C . VAL A 1 87 ? 9.323 -7.850 -13.264 1.00 74.19 87 VAL A C 1
ATOM 679 O O . VAL A 1 87 ? 10.283 -7.173 -13.632 1.00 74.19 87 VAL A O 1
ATOM 682 N N . LEU A 1 88 ? 9.452 -8.875 -12.413 1.00 74.44 88 LEU A N 1
ATOM 683 C CA . LEU A 1 88 ? 10.748 -9.296 -11.860 1.00 74.44 88 LEU A CA 1
ATOM 684 C C . LEU A 1 88 ? 11.656 -9.937 -12.905 1.00 74.44 88 LEU A C 1
ATOM 686 O O . LEU A 1 88 ? 12.865 -9.706 -12.907 1.00 74.44 88 LEU A O 1
ATOM 690 N N . ASP A 1 89 ? 11.073 -10.731 -13.798 1.00 78.94 89 ASP A N 1
ATOM 691 C CA . ASP A 1 89 ? 11.822 -11.457 -14.821 1.00 78.94 89 ASP A CA 1
ATOM 692 C C . ASP A 1 89 ? 12.368 -10.511 -15.906 1.00 78.94 89 ASP A C 1
ATOM 694 O O . ASP A 1 89 ? 13.370 -10.814 -16.557 1.00 78.94 89 ASP A O 1
ATOM 698 N N . ALA A 1 90 ? 11.731 -9.349 -16.098 1.00 72.25 90 ALA A N 1
ATOM 699 C CA . ALA A 1 90 ? 12.139 -8.361 -17.091 1.00 72.25 90 ALA A CA 1
ATOM 700 C C . ALA A 1 90 ? 13.397 -7.579 -16.677 1.00 72.25 90 ALA A C 1
ATOM 702 O O . ALA A 1 90 ? 14.261 -7.320 -17.518 1.00 72.25 90 ALA A O 1
ATOM 703 N N . ILE A 1 91 ? 13.494 -7.167 -15.408 1.00 69.38 91 ILE A N 1
ATOM 704 C CA . ILE A 1 91 ? 14.619 -6.396 -14.858 1.00 69.38 91 ILE A CA 1
ATOM 705 C C . ILE A 1 91 ? 14.801 -6.782 -13.387 1.00 69.38 91 ILE A C 1
ATOM 707 O O . ILE A 1 91 ? 13.860 -6.718 -12.601 1.00 69.38 91 ILE A O 1
ATOM 711 N N . ALA A 1 92 ? 16.038 -7.103 -12.993 1.00 80.75 92 ALA A N 1
ATOM 712 C CA . ALA A 1 92 ? 16.381 -7.353 -11.597 1.00 80.75 92 ALA A CA 1
ATOM 713 C C . ALA A 1 92 ? 16.287 -6.054 -10.776 1.00 80.75 92 ALA A C 1
ATOM 715 O O . ALA A 1 92 ? 17.238 -5.273 -10.723 1.00 80.75 92 ALA A O 1
ATOM 716 N N . ILE A 1 93 ? 15.128 -5.828 -10.155 1.00 88.75 93 ILE A N 1
ATOM 717 C CA . ILE A 1 93 ? 14.844 -4.689 -9.275 1.00 88.75 93 ILE A CA 1
ATOM 718 C C . ILE A 1 93 ? 14.637 -5.233 -7.856 1.00 88.75 93 ILE A C 1
ATOM 720 O O . ILE A 1 93 ? 13.558 -5.760 -7.574 1.00 88.75 93 ILE A O 1
ATOM 724 N N . PRO A 1 94 ? 15.644 -5.146 -6.967 1.00 89.88 94 PRO A N 1
ATOM 725 C CA . PRO A 1 94 ? 15.584 -5.757 -5.639 1.00 89.88 94 PRO A CA 1
ATOM 726 C C . PRO A 1 94 ? 14.380 -5.302 -4.810 1.00 89.88 94 PRO A C 1
ATOM 728 O O . PRO A 1 94 ? 13.685 -6.131 -4.231 1.00 89.88 94 PRO A O 1
ATOM 731 N N . GLU A 1 95 ? 14.073 -4.004 -4.814 1.00 92.00 95 GLU A N 1
ATOM 732 C CA . GLU A 1 95 ? 12.969 -3.441 -4.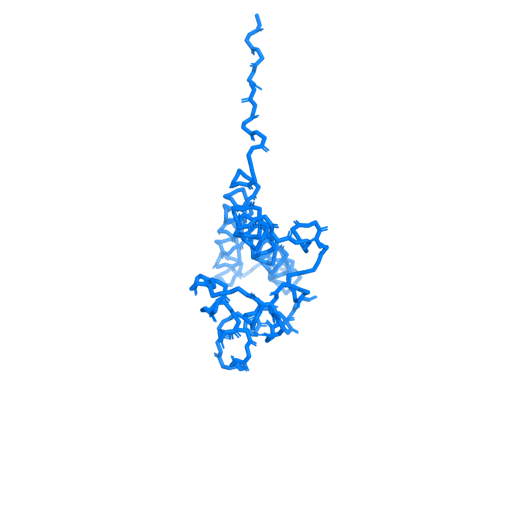030 1.00 92.00 95 GLU A CA 1
ATOM 733 C C . GLU A 1 95 ? 11.606 -3.947 -4.522 1.00 92.00 95 GLU A C 1
ATOM 735 O O . GLU A 1 95 ? 10.699 -4.203 -3.732 1.00 92.00 95 GLU A O 1
ATOM 740 N N . MET A 1 96 ? 11.466 -4.134 -5.838 1.00 92.12 96 MET A N 1
ATOM 741 C CA . MET A 1 96 ? 10.257 -4.713 -6.421 1.00 92.12 96 MET A CA 1
ATOM 742 C C . MET A 1 96 ? 10.169 -6.212 -6.116 1.00 92.12 96 MET A C 1
ATOM 744 O O . MET A 1 96 ? 9.082 -6.706 -5.831 1.00 92.12 96 MET A O 1
ATOM 748 N N . ALA A 1 97 ? 11.299 -6.930 -6.120 1.00 91.44 97 ALA A N 1
ATOM 749 C CA . ALA A 1 97 ? 11.351 -8.349 -5.770 1.00 91.44 97 ALA A CA 1
ATOM 750 C C . ALA A 1 97 ? 10.857 -8.607 -4.343 1.00 91.44 97 ALA A C 1
ATOM 752 O O . ALA A 1 97 ? 10.028 -9.493 -4.143 1.00 91.44 97 ALA A O 1
ATOM 753 N N . GLU A 1 98 ? 11.275 -7.787 -3.378 1.00 93.69 98 GLU A N 1
ATOM 754 C CA . GLU A 1 98 ? 10.782 -7.874 -1.999 1.00 93.69 98 GLU A CA 1
ATOM 755 C C . GLU A 1 98 ? 9.265 -7.641 -1.911 1.00 93.69 98 GLU A C 1
ATOM 757 O O . GLU A 1 98 ? 8.552 -8.404 -1.256 1.00 93.69 98 GL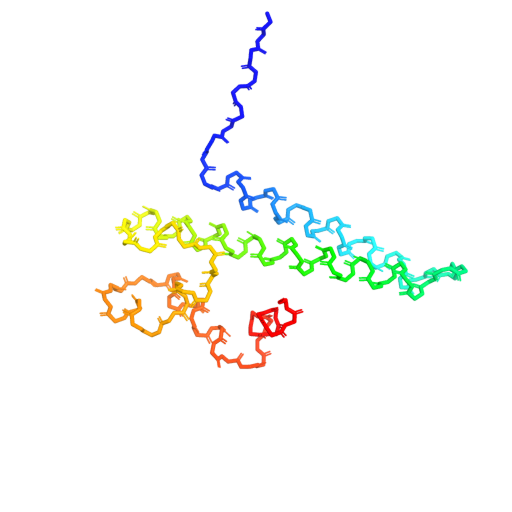U A O 1
ATOM 762 N N . LEU A 1 99 ? 8.737 -6.620 -2.598 1.00 95.38 99 LEU A N 1
ATOM 763 C CA . LEU A 1 99 ? 7.294 -6.347 -2.607 1.00 95.38 99 LEU A CA 1
ATOM 764 C C . LEU A 1 99 ? 6.496 -7.487 -3.251 1.00 95.38 99 LEU A C 1
ATOM 766 O O . LEU A 1 99 ? 5.427 -7.845 -2.758 1.00 95.38 99 LEU A O 1
ATOM 770 N N . VAL A 1 100 ? 7.012 -8.082 -4.324 1.00 94.38 100 VAL A N 1
ATOM 771 C CA . VAL A 1 100 ? 6.397 -9.237 -4.987 1.00 94.38 100 VAL A CA 1
ATOM 772 C C . VAL A 1 100 ? 6.411 -10.465 -4.078 1.00 94.38 100 VAL A C 1
ATOM 774 O O . VAL A 1 100 ? 5.387 -11.141 -3.966 1.00 94.38 100 VAL A O 1
ATOM 777 N N . GLU A 1 101 ? 7.521 -10.751 -3.398 1.00 93.88 101 GLU A N 1
ATOM 778 C CA . GLU A 1 101 ? 7.607 -11.855 -2.436 1.00 93.88 101 GLU A CA 1
ATOM 779 C C . GLU A 1 101 ? 6.583 -11.679 -1.308 1.00 93.88 101 GLU A C 1
ATOM 781 O O . GLU A 1 101 ? 5.818 -12.598 -0.992 1.00 93.88 101 GLU A O 1
ATOM 786 N N . LEU A 1 102 ? 6.508 -10.468 -0.749 1.00 96.38 102 LEU A N 1
ATOM 787 C CA . LEU A 1 102 ? 5.535 -10.139 0.282 1.00 96.38 102 LEU A CA 1
ATOM 788 C C . LEU A 1 102 ? 4.100 -10.313 -0.235 1.00 96.38 102 LEU A C 1
ATOM 790 O O . LEU A 1 102 ? 3.299 -10.963 0.433 1.00 96.38 102 LEU A O 1
ATOM 794 N N . ALA A 1 103 ? 3.772 -9.801 -1.423 1.00 96.19 103 ALA A N 1
ATOM 795 C CA . ALA A 1 103 ? 2.428 -9.888 -1.998 1.00 96.19 103 ALA A CA 1
ATOM 796 C C . ALA A 1 103 ? 1.978 -11.333 -2.287 1.00 96.19 103 ALA A C 1
ATOM 798 O O . ALA A 1 103 ? 0.797 -11.650 -2.136 1.00 96.19 103 ALA A O 1
ATOM 799 N N . HIS A 1 104 ? 2.901 -12.226 -2.655 1.00 94.19 104 HIS A N 1
ATOM 800 C CA . HIS A 1 104 ? 2.582 -13.627 -2.954 1.00 94.19 104 HIS A CA 1
ATOM 801 C C . HIS A 1 104 ? 2.473 -14.519 -1.711 1.00 94.19 104 HIS A C 1
ATOM 803 O O . HIS A 1 104 ? 1.810 -15.562 -1.751 1.00 94.19 104 HIS A O 1
ATOM 809 N N . ASN A 1 105 ? 3.063 -14.121 -0.584 1.00 95.88 105 ASN A N 1
ATOM 810 C CA . ASN A 1 105 ? 2.901 -14.837 0.674 1.00 95.88 105 ASN A CA 1
ATOM 811 C C . ASN A 1 105 ? 1.666 -14.331 1.439 1.00 95.88 105 ASN A C 1
ATOM 813 O O . ASN A 1 105 ? 1.708 -13.305 2.112 1.00 95.88 105 ASN A O 1
ATOM 817 N N . ARG A 1 106 ? 0.574 -15.113 1.413 1.00 95.38 106 ARG A N 1
ATOM 818 C CA . ARG A 1 106 ? -0.724 -14.780 2.046 1.00 95.38 106 ARG A CA 1
ATOM 819 C C . ARG A 1 106 ? -0.662 -14.431 3.538 1.00 95.38 106 ARG A C 1
ATOM 821 O O . ARG A 1 106 ? -1.614 -13.860 4.059 1.00 95.38 106 ARG A O 1
ATOM 828 N N . GLN A 1 107 ? 0.402 -14.811 4.241 1.00 96.94 107 GLN A N 1
ATOM 829 C CA . GLN A 1 107 ? 0.558 -14.525 5.668 1.00 96.94 107 GLN A CA 1
ATOM 830 C C . GLN A 1 107 ? 1.159 -13.144 5.940 1.00 96.94 107 GLN A C 1
ATOM 832 O O . GLN A 1 107 ? 1.130 -12.688 7.082 1.00 96.94 107 GLN A O 1
ATOM 837 N N . THR A 1 108 ? 1.686 -12.461 4.927 1.00 98.00 108 THR A N 1
ATOM 838 C CA . THR A 1 108 ? 2.292 -11.142 5.106 1.00 98.00 108 THR A CA 1
ATOM 839 C C . THR A 1 108 ? 1.229 -10.062 5.238 1.00 98.00 108 THR A C 1
ATOM 841 O O . THR A 1 108 ? 0.086 -10.206 4.795 1.00 98.00 108 THR A O 1
ATOM 844 N N . TRP A 1 109 ? 1.631 -8.934 5.820 1.00 96.31 109 TRP A N 1
ATOM 845 C CA . TRP A 1 109 ? 0.781 -7.751 5.894 1.00 96.31 109 TRP A CA 1
ATOM 846 C C . TRP A 1 109 ? 0.389 -7.243 4.498 1.00 96.31 109 TRP A C 1
ATOM 848 O O . TRP A 1 109 ? -0.729 -6.771 4.322 1.00 96.31 109 TRP A O 1
ATOM 858 N N . LEU A 1 110 ? 1.282 -7.355 3.506 1.00 97.69 110 LEU A N 1
ATOM 859 C CA . LEU A 1 110 ? 1.055 -6.818 2.166 1.00 97.69 110 LEU A CA 1
ATOM 860 C C . LEU A 1 110 ? -0.002 -7.630 1.421 1.00 97.69 110 LEU A C 1
ATOM 862 O O . LEU A 1 110 ? -0.933 -7.058 0.862 1.00 97.69 110 LEU A O 1
ATOM 866 N N . ALA A 1 111 ? 0.090 -8.960 1.471 1.00 97.50 111 ALA A N 1
ATOM 867 C CA . ALA A 1 111 ? -0.924 -9.823 0.878 1.00 97.50 111 ALA A CA 1
ATOM 868 C C . ALA A 1 111 ? -2.293 -9.637 1.554 1.00 97.50 111 ALA A C 1
ATOM 870 O O . ALA A 1 111 ? -3.323 -9.635 0.882 1.00 97.50 111 ALA A O 1
ATOM 871 N N . GLN A 1 112 ? -2.314 -9.437 2.876 1.00 97.88 112 GLN A N 1
ATOM 872 C CA . GLN A 1 112 ? -3.547 -9.154 3.617 1.00 97.88 112 GLN A CA 1
ATOM 873 C C . GLN A 1 112 ? -4.139 -7.783 3.270 1.00 97.88 112 GLN A C 1
ATOM 875 O O . GLN A 1 112 ? -5.353 -7.680 3.125 1.00 97.88 112 GLN A O 1
ATOM 880 N N . LEU A 1 113 ? -3.305 -6.753 3.093 1.00 97.75 113 LEU A N 1
ATOM 881 C CA . LEU A 1 113 ? -3.738 -5.433 2.628 1.00 97.75 113 LEU A CA 1
ATOM 882 C C . LEU A 1 113 ? -4.391 -5.527 1.245 1.00 97.75 113 LEU A C 1
ATOM 884 O O . LEU A 1 113 ? -5.498 -5.030 1.072 1.00 97.75 113 LEU A O 1
ATOM 888 N N . LEU A 1 114 ? -3.731 -6.192 0.290 1.00 97.25 114 LEU A N 1
ATOM 889 C CA . LEU A 1 114 ? -4.241 -6.376 -1.074 1.00 97.25 114 LEU A CA 1
ATOM 890 C C . LEU A 1 114 ? -5.533 -7.202 -1.122 1.00 97.25 114 LEU A C 1
ATOM 892 O O . LEU A 1 114 ? -6.364 -6.988 -1.989 1.00 97.25 114 LEU A O 1
ATOM 896 N N . ALA A 1 115 ? -5.716 -8.152 -0.204 1.00 97.19 115 ALA A N 1
ATOM 897 C CA . ALA A 1 115 ? -6.950 -8.932 -0.125 1.00 97.19 115 ALA A CA 1
ATOM 898 C C . ALA A 1 115 ? -8.118 -8.164 0.521 1.00 97.19 115 ALA A C 1
ATOM 900 O O . ALA A 1 115 ? -9.272 -8.556 0.350 1.00 97.19 115 ALA A O 1
ATOM 901 N N . ALA A 1 116 ? -7.822 -7.128 1.310 1.00 95.38 116 ALA A N 1
ATOM 902 C CA . ALA A 1 116 ? -8.803 -6.373 2.083 1.00 95.38 116 ALA A CA 1
ATOM 903 C C . ALA A 1 116 ? -9.288 -5.083 1.398 1.00 95.38 116 ALA A C 1
ATOM 905 O O . ALA A 1 116 ? -10.286 -4.521 1.853 1.00 95.38 116 ALA A O 1
ATOM 906 N N . TYR A 1 117 ? -8.590 -4.609 0.362 1.00 92.38 117 TYR A N 1
ATOM 907 C CA . TYR A 1 117 ? -8.905 -3.394 -0.397 1.00 92.38 117 TYR A CA 1
ATOM 908 C C . TYR A 1 117 ? -9.358 -3.737 -1.819 1.00 92.38 117 TYR A C 1
ATOM 910 O O . TYR A 1 117 ? -10.367 -3.148 -2.271 1.00 92.38 117 TYR A O 1
#

Solvent-accessible surface area (backbone atoms only — not comparable to full-atom values): 6520 Å² total; per-residue (Å²): 132,84,76,81,76,71,73,86,51,57,63,51,57,18,53,52,20,47,52,50,18,50,55,22,48,54,50,30,59,50,43,74,73,45,91,53,97,56,40,70,63,52,40,50,52,23,50,53,46,22,47,56,20,45,52,47,17,51,35,29,49,51,29,41,53,25,51,74,72,64,42,92,65,37,79,61,94,49,52,69,81,62,53,39,71,70,54,46,74,74,47,92,46,70,75,58,46,53,53,30,52,36,45,71,38,71,87,34,71,56,19,45,50,67,75,75,107